Protein AF-K1SP91-F1 (afdb_monomer_lite)

pLDDT: mean 81.52, std 12.77, range [46.69, 94.38]

Structure (mmCIF, N/CA/C/O backbone):
data_AF-K1SP91-F1
#
_entry.id   AF-K1SP91-F1
#
loop_
_atom_site.group_PDB
_atom_site.id
_atom_site.type_symbol
_atom_site.label_atom_id
_atom_site.label_alt_id
_atom_site.label_comp_id
_atom_site.label_asym_id
_atom_site.label_entity_id
_atom_site.label_seq_id
_atom_site.pdbx_PDB_ins_code
_atom_site.Cartn_x
_atom_site.Cartn_y
_atom_site.Cartn_z
_atom_site.occupancy
_atom_site.B_iso_or_equiv
_atom_site.auth_seq_id
_atom_site.auth_comp_id
_atom_site.auth_asym_id
_atom_site.auth_atom_id
_atom_site.pdbx_PDB_model_num
ATOM 1 N N . MET A 1 1 ? -10.640 5.302 20.564 1.00 57.12 1 MET A N 1
ATOM 2 C CA . MET A 1 1 ? -9.658 5.717 19.542 1.00 57.12 1 MET A CA 1
ATOM 3 C C . MET A 1 1 ? -9.469 4.546 18.610 1.00 57.12 1 MET A C 1
ATOM 5 O O . MET A 1 1 ? -8.972 3.514 19.046 1.00 57.12 1 MET A O 1
ATOM 9 N N . GLU A 1 2 ? -9.954 4.666 17.383 1.00 78.12 2 GLU A N 1
ATOM 10 C CA . GLU A 1 2 ? -9.719 3.651 16.358 1.00 78.12 2 GLU A CA 1
ATOM 11 C C . GLU A 1 2 ? -8.239 3.688 15.954 1.00 78.12 2 GLU A C 1
ATOM 13 O O . GLU A 1 2 ? -7.624 4.756 15.920 1.00 78.12 2 GLU A O 1
ATOM 18 N N . LYS A 1 3 ? -7.630 2.518 15.738 1.00 83.81 3 LYS A N 1
ATOM 19 C CA . LYS A 1 3 ? -6.218 2.432 15.354 1.00 83.81 3 LYS A CA 1
ATOM 20 C C . LYS A 1 3 ? -6.095 2.759 13.871 1.00 83.81 3 LYS A C 1
ATOM 22 O O . LYS A 1 3 ? -6.611 2.025 13.038 1.00 83.81 3 LYS A O 1
ATOM 27 N N . GLN A 1 4 ? -5.381 3.833 13.555 1.00 87.62 4 GLN A N 1
ATOM 28 C CA . GLN A 1 4 ? -5.026 4.156 12.178 1.00 87.62 4 GLN A CA 1
ATOM 29 C C . GLN A 1 4 ? -4.022 3.124 11.638 1.00 87.62 4 GLN A C 1
ATOM 31 O O . GLN A 1 4 ? -3.008 2.855 12.286 1.00 87.62 4 GLN A O 1
ATOM 36 N N . LEU A 1 5 ? -4.293 2.574 10.451 1.00 88.31 5 LEU A N 1
ATOM 37 C CA . LEU A 1 5 ? -3.420 1.636 9.743 1.00 88.31 5 LEU A CA 1
ATOM 38 C C . LEU A 1 5 ? -2.805 2.329 8.522 1.00 88.31 5 LEU A C 1
ATOM 40 O O . LEU A 1 5 ? -3.526 2.851 7.677 1.00 88.31 5 LEU A O 1
ATOM 44 N N . ILE A 1 6 ? -1.474 2.333 8.434 1.00 90.69 6 ILE A N 1
ATOM 45 C CA . ILE A 1 6 ? -0.723 2.817 7.269 1.00 90.69 6 ILE A CA 1
ATOM 46 C C . ILE A 1 6 ? 0.165 1.672 6.789 1.00 90.69 6 ILE A C 1
ATOM 48 O O . ILE A 1 6 ? 0.906 1.097 7.586 1.00 90.69 6 ILE A O 1
ATOM 52 N N . ILE A 1 7 ? 0.104 1.360 5.495 1.00 89.75 7 ILE A N 1
ATOM 53 C CA . ILE A 1 7 ? 0.903 0.306 4.865 1.00 89.75 7 ILE A CA 1
ATOM 54 C C . ILE A 1 7 ? 1.782 0.943 3.787 1.00 89.75 7 ILE A C 1
ATOM 56 O O . ILE A 1 7 ? 1.275 1.557 2.852 1.00 89.75 7 ILE A O 1
ATOM 60 N N . SER A 1 8 ? 3.099 0.777 3.912 1.00 91.44 8 SER A N 1
ATOM 61 C CA . SER A 1 8 ? 4.081 1.250 2.930 1.00 91.44 8 SER A CA 1
ATOM 62 C C . SER A 1 8 ? 4.627 0.068 2.136 1.00 91.44 8 SER A C 1
ATOM 64 O O . SER A 1 8 ? 5.229 -0.834 2.716 1.00 91.44 8 SER A O 1
ATOM 66 N N . VAL A 1 9 ? 4.448 0.076 0.813 1.00 88.56 9 VAL A N 1
ATOM 67 C CA . VAL A 1 9 ? 4.884 -1.016 -0.073 1.00 88.56 9 VAL A CA 1
ATOM 68 C C . VAL A 1 9 ? 6.076 -0.559 -0.916 1.00 88.56 9 VAL A C 1
ATOM 70 O O . VAL A 1 9 ? 5.933 0.263 -1.818 1.00 88.56 9 VAL A O 1
ATOM 73 N N . GLY A 1 10 ? 7.261 -1.102 -0.629 1.00 89.50 10 GLY A N 1
ATOM 74 C CA . GLY A 1 10 ? 8.424 -1.002 -1.515 1.00 89.50 10 GLY A CA 1
ATOM 75 C C . GLY A 1 10 ? 8.345 -2.050 -2.626 1.00 89.50 10 GLY A C 1
ATOM 76 O O . GLY A 1 10 ? 7.892 -3.168 -2.384 1.00 89.50 10 GLY A O 1
ATOM 77 N N . ARG A 1 11 ? 8.771 -1.707 -3.845 1.00 90.50 11 ARG A N 1
ATOM 78 C CA . ARG A 1 11 ? 8.771 -2.639 -4.981 1.00 90.50 11 ARG A CA 1
ATOM 79 C C . ARG A 1 11 ? 9.965 -2.424 -5.899 1.00 90.50 11 ARG A C 1
ATOM 81 O O . ARG A 1 11 ? 10.391 -1.289 -6.102 1.00 90.50 11 ARG A O 1
ATOM 88 N N . GLU A 1 12 ? 10.441 -3.509 -6.493 1.00 93.31 12 GLU A N 1
ATOM 89 C CA . GLU A 1 12 ? 11.377 -3.459 -7.614 1.00 93.31 12 GLU A CA 1
ATOM 90 C C . GLU A 1 12 ? 10.610 -3.335 -8.937 1.00 93.31 12 GLU A C 1
ATOM 92 O O . GLU A 1 12 ? 9.421 -3.661 -9.035 1.00 93.31 12 GLU A O 1
ATOM 97 N N . PHE A 1 13 ? 11.275 -2.832 -9.977 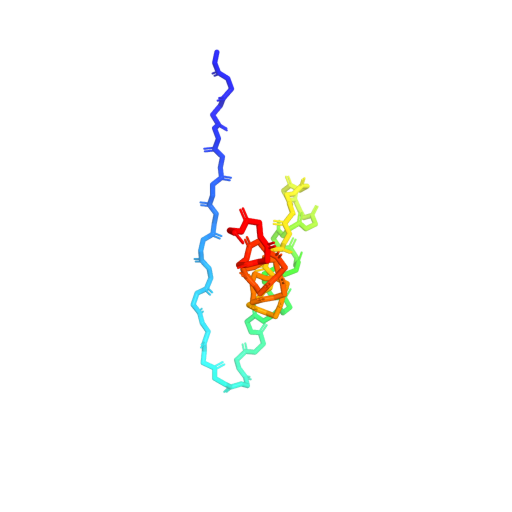1.00 87.56 13 PHE A N 1
ATOM 98 C CA . PHE A 1 13 ? 10.655 -2.728 -11.294 1.00 87.56 13 PHE A CA 1
ATOM 99 C C . PHE A 1 13 ? 10.316 -4.127 -11.829 1.00 87.56 13 PHE A C 1
ATOM 101 O O . PHE A 1 13 ? 11.172 -5.005 -11.867 1.00 87.56 13 PHE A O 1
ATOM 108 N N . GLY A 1 14 ? 9.060 -4.335 -12.229 1.00 91.06 14 GLY A N 1
ATOM 109 C CA . GLY A 1 14 ? 8.577 -5.629 -12.719 1.00 91.06 14 GLY A CA 1
ATOM 110 C C . GLY A 1 14 ? 8.198 -6.647 -11.635 1.00 91.06 14 GLY A C 1
ATOM 111 O O . GLY A 1 14 ? 7.798 -7.752 -11.983 1.00 91.06 14 GLY A O 1
ATOM 112 N N . SER A 1 15 ? 8.245 -6.301 -10.342 1.00 92.12 15 SER A N 1
ATOM 113 C CA . SER A 1 15 ? 7.916 -7.244 -9.256 1.00 92.12 15 SER A CA 1
ATOM 114 C C . SER A 1 15 ? 6.414 -7.463 -9.018 1.00 92.12 15 SER A C 1
ATOM 116 O O . SER A 1 15 ? 6.037 -8.149 -8.071 1.00 92.12 15 SER A O 1
ATOM 118 N N . GLY A 1 16 ? 5.540 -6.817 -9.797 1.00 90.56 16 GLY A N 1
ATOM 119 C CA . GLY A 1 16 ? 4.092 -6.833 -9.549 1.00 90.56 16 GLY A CA 1
ATOM 120 C C . GLY A 1 16 ? 3.671 -6.075 -8.281 1.00 90.56 16 GLY A C 1
ATOM 121 O O . GLY A 1 16 ? 2.537 -6.198 -7.827 1.00 90.56 16 GLY A O 1
ATOM 122 N N . GLY A 1 17 ? 4.549 -5.253 -7.690 1.00 91.38 17 GLY A N 1
ATOM 123 C CA . GLY A 1 17 ? 4.250 -4.568 -6.425 1.00 91.38 17 GLY A CA 1
ATOM 124 C C . GLY A 1 17 ? 3.052 -3.606 -6.474 1.00 91.38 17 GLY A C 1
ATOM 125 O O . GLY A 1 17 ? 2.489 -3.291 -5.432 1.00 91.38 17 GLY A O 1
ATOM 126 N N . HIS A 1 18 ? 2.635 -3.151 -7.663 1.00 89.50 18 HIS A N 1
ATOM 127 C CA . HIS A 1 18 ? 1.383 -2.398 -7.829 1.00 89.50 18 HIS A CA 1
ATOM 128 C C . HIS A 1 18 ? 0.151 -3.257 -7.516 1.00 89.50 18 HIS A C 1
ATOM 130 O O . HIS A 1 18 ? -0.713 -2.833 -6.760 1.00 89.50 18 HIS A O 1
ATOM 136 N N . GLU A 1 19 ? 0.100 -4.479 -8.047 1.00 92.12 19 GLU A N 1
ATOM 137 C CA . GLU A 1 19 ? -1.035 -5.391 -7.876 1.00 92.12 19 GLU A CA 1
ATOM 138 C C . GLU A 1 19 ? -1.188 -5.821 -6.416 1.00 92.12 19 GLU A C 1
ATOM 140 O O . GLU A 1 19 ? -2.302 -5.928 -5.908 1.00 92.12 19 GLU A O 1
ATOM 145 N N . VAL A 1 20 ? -0.063 -6.022 -5.721 1.00 92.50 20 VAL A N 1
ATOM 146 C CA . VAL A 1 20 ? -0.053 -6.325 -4.284 1.00 92.50 20 VAL A CA 1
ATOM 147 C C . VAL A 1 20 ? -0.612 -5.152 -3.480 1.00 92.50 20 VAL A C 1
ATOM 149 O O . VAL A 1 20 ? -1.462 -5.355 -2.619 1.00 92.50 20 VAL A O 1
ATOM 152 N N . ALA A 1 21 ? -0.171 -3.925 -3.771 1.00 91.62 21 ALA A N 1
ATOM 153 C CA . ALA A 1 21 ? -0.658 -2.737 -3.076 1.00 91.62 21 ALA A CA 1
ATOM 154 C C . ALA A 1 21 ? -2.153 -2.481 -3.337 1.00 91.62 21 ALA A C 1
ATOM 156 O O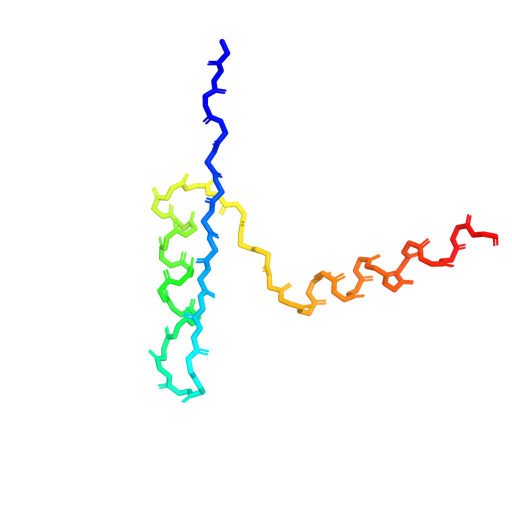 . ALA A 1 21 ? -2.869 -2.106 -2.413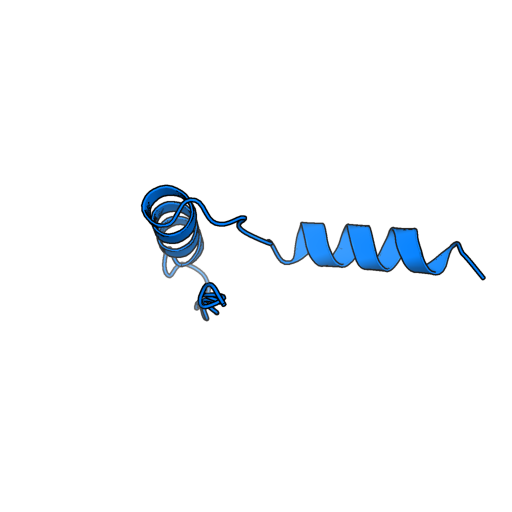 1.00 91.62 21 ALA A O 1
ATOM 157 N N . GLN A 1 22 ? -2.628 -2.742 -4.560 1.00 91.19 22 GLN A N 1
ATOM 158 C CA . GLN A 1 22 ? -4.044 -2.644 -4.915 1.00 91.19 22 GLN A CA 1
ATOM 159 C C . GLN A 1 22 ? -4.890 -3.666 -4.148 1.00 91.19 22 GLN A C 1
ATOM 161 O O . GLN A 1 22 ? -5.846 -3.278 -3.489 1.00 91.19 22 GLN A O 1
ATOM 166 N N . LYS A 1 23 ? -4.488 -4.945 -4.127 1.00 94.38 23 LYS A N 1
ATOM 167 C CA . LYS A 1 23 ? -5.199 -5.971 -3.345 1.00 94.38 23 LYS A CA 1
ATOM 168 C C . LYS A 1 23 ? -5.247 -5.640 -1.856 1.00 94.38 23 LYS A C 1
ATOM 170 O O . LYS A 1 23 ? -6.296 -5.771 -1.247 1.00 94.38 23 LYS A O 1
ATOM 175 N N . LEU A 1 24 ? -4.145 -5.150 -1.283 1.00 93.12 24 LEU A N 1
ATOM 176 C CA . LEU A 1 24 ? -4.133 -4.688 0.109 1.00 93.12 24 LEU A CA 1
ATOM 177 C C . LEU A 1 24 ? -5.109 -3.521 0.325 1.00 93.12 24 LEU A C 1
ATOM 179 O O . LEU A 1 24 ? -5.816 -3.487 1.326 1.00 93.12 24 LEU A O 1
ATOM 183 N N . ALA A 1 25 ? -5.165 -2.566 -0.601 1.00 92.56 25 ALA A N 1
ATOM 184 C CA . ALA A 1 25 ? -6.106 -1.456 -0.517 1.00 92.56 25 ALA A CA 1
ATOM 185 C C . ALA A 1 25 ? -7.568 -1.932 -0.541 1.00 92.56 25 ALA A C 1
ATOM 187 O O . ALA A 1 25 ? -8.355 -1.498 0.299 1.00 92.56 25 ALA A O 1
ATOM 188 N N . ASP A 1 26 ? -7.899 -2.866 -1.437 1.00 92.88 26 ASP A N 1
ATOM 189 C CA . ASP A 1 26 ? -9.233 -3.464 -1.546 1.00 92.88 26 ASP A CA 1
ATOM 190 C C . ASP A 1 26 ? -9.597 -4.300 -0.304 1.00 92.88 26 ASP A C 1
ATOM 192 O O . ASP A 1 26 ? -10.677 -4.126 0.261 1.00 92.88 26 ASP A O 1
ATOM 196 N N . ASP A 1 27 ? -8.677 -5.145 0.174 1.00 94.25 27 ASP A N 1
ATOM 197 C CA . ASP A 1 27 ? -8.893 -6.040 1.320 1.00 94.25 27 ASP A CA 1
ATOM 198 C C . ASP A 1 27 ? -9.091 -5.268 2.634 1.00 94.25 27 ASP A C 1
ATOM 200 O O . ASP A 1 27 ? -9.911 -5.648 3.474 1.00 94.25 27 ASP A O 1
ATOM 204 N N . TYR A 1 28 ? -8.342 -4.177 2.825 1.00 89.88 28 TYR A N 1
ATOM 205 C CA . TYR A 1 28 ? -8.419 -3.345 4.029 1.00 89.88 28 TYR A CA 1
ATOM 206 C C . TYR A 1 28 ? -9.364 -2.141 3.881 1.00 89.88 28 TYR A C 1
ATOM 208 O O . TYR A 1 28 ? -9.570 -1.415 4.855 1.00 89.88 28 TYR A O 1
ATOM 216 N N . GLY A 1 29 ? -9.934 -1.910 2.692 1.00 89.25 29 GLY A N 1
ATOM 217 C CA . GLY A 1 29 ? -10.787 -0.753 2.404 1.00 89.25 29 GLY A CA 1
ATOM 218 C C . GLY A 1 29 ? -10.073 0.594 2.582 1.00 89.25 29 GLY A C 1
ATOM 219 O O . GLY A 1 29 ? -10.697 1.577 2.985 1.00 89.25 29 GLY A O 1
ATOM 220 N N . ILE A 1 30 ? -8.760 0.641 2.335 1.00 88.75 30 ILE A N 1
ATOM 221 C CA . ILE A 1 30 ? -7.922 1.837 2.508 1.00 88.75 30 ILE A CA 1
ATOM 222 C C . ILE A 1 30 ? -7.577 2.464 1.157 1.00 88.75 30 ILE A C 1
ATOM 224 O O . ILE A 1 30 ? -7.424 1.776 0.155 1.00 88.75 30 ILE A O 1
ATOM 228 N N . ALA A 1 31 ? -7.423 3.788 1.117 1.00 85.75 31 ALA A N 1
ATOM 229 C CA . ALA A 1 31 ? -7.044 4.480 -0.110 1.00 85.75 31 ALA A CA 1
ATOM 230 C C . ALA A 1 31 ? -5.600 4.141 -0.521 1.00 85.75 31 ALA A C 1
ATOM 232 O O . ALA A 1 31 ? -4.666 4.299 0.270 1.00 85.75 31 ALA A O 1
ATOM 233 N N . LEU A 1 32 ? -5.413 3.728 -1.778 1.00 86.31 32 LEU A N 1
ATOM 234 C CA . LEU A 1 32 ? -4.096 3.562 -2.383 1.00 86.31 32 LEU A CA 1
ATOM 235 C C . LEU A 1 32 ? -3.605 4.908 -2.927 1.00 86.31 32 LEU A C 1
ATOM 237 O O . LEU A 1 32 ? -4.156 5.441 -3.889 1.00 86.31 32 LEU A O 1
ATOM 241 N N . TYR A 1 33 ? -2.550 5.453 -2.328 1.00 80.88 33 TYR A N 1
ATOM 242 C CA . TYR A 1 33 ? -1.910 6.671 -2.821 1.00 80.88 33 TYR A CA 1
ATOM 243 C C . TYR A 1 33 ? -0.738 6.303 -3.725 1.00 80.88 33 TYR A C 1
A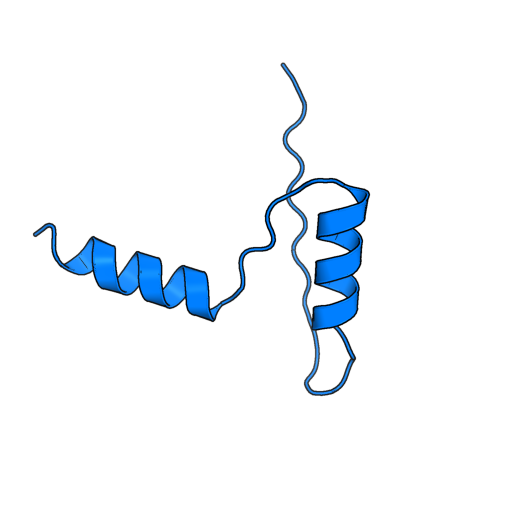TOM 245 O O . TYR A 1 33 ? 0.331 5.931 -3.239 1.00 80.88 33 TYR A O 1
ATOM 253 N N . ASP A 1 34 ? -0.934 6.404 -5.039 1.00 73.12 34 ASP A N 1
ATOM 254 C CA . ASP A 1 34 ? 0.168 6.245 -5.986 1.00 73.12 34 ASP A CA 1
ATOM 255 C C . ASP A 1 34 ? 1.027 7.524 -6.047 1.00 73.12 34 ASP A C 1
ATOM 257 O O . ASP A 1 34 ? 0.598 8.637 -5.714 1.00 73.12 34 ASP A O 1
ATOM 261 N N . HIS A 1 35 ? 2.277 7.356 -6.463 1.00 69.12 35 HIS A N 1
ATOM 262 C CA . HIS A 1 35 ? 3.290 8.399 -6.487 1.00 69.12 35 HIS A CA 1
ATOM 263 C C . HIS A 1 35 ? 2.908 9.552 -7.434 1.00 69.12 35 HIS A C 1
ATOM 265 O O . HIS A 1 35 ? 3.257 10.706 -7.172 1.00 69.12 35 HIS A O 1
ATOM 271 N N . ASP A 1 36 ? 2.156 9.265 -8.501 1.00 67.19 36 ASP A N 1
ATOM 272 C CA . ASP A 1 36 ? 1.646 10.282 -9.428 1.00 67.19 36 ASP A CA 1
ATOM 273 C C . ASP A 1 36 ? 0.536 11.145 -8.812 1.00 67.19 36 ASP A C 1
ATOM 275 O O . ASP A 1 36 ? 0.562 12.369 -8.954 1.00 67.19 36 ASP A O 1
ATOM 279 N N . LEU A 1 37 ? -0.366 10.549 -8.024 1.00 71.69 37 LEU A N 1
ATOM 280 C CA . LEU A 1 37 ? -1.405 11.290 -7.300 1.00 71.69 37 LEU A CA 1
ATOM 281 C C . LEU A 1 37 ? -0.781 12.247 -6.274 1.00 71.69 37 LEU A C 1
ATOM 283 O O . LEU A 1 37 ? -1.160 13.416 -6.188 1.00 71.69 37 LEU A O 1
ATOM 287 N N . LEU A 1 38 ? 0.220 11.774 -5.527 1.00 73.69 38 LEU A N 1
ATOM 288 C CA . LEU A 1 38 ? 0.949 12.599 -4.560 1.00 73.69 38 LEU A CA 1
ATOM 289 C C . LEU A 1 38 ? 1.710 13.744 -5.241 1.00 73.69 38 LEU A C 1
ATOM 291 O O . LEU A 1 38 ? 1.711 14.868 -4.732 1.00 73.69 38 LEU A O 1
ATOM 295 N N . LYS A 1 39 ? 2.315 13.492 -6.410 1.00 72.88 39 LYS A N 1
ATOM 296 C CA . LYS A 1 39 ? 2.956 14.537 -7.223 1.00 72.88 39 LYS A CA 1
ATOM 297 C C . LYS A 1 39 ? 1.958 15.581 -7.708 1.00 72.88 39 LYS A C 1
ATOM 299 O O . LYS A 1 39 ? 2.259 16.769 -7.615 1.00 72.88 39 LYS A O 1
ATOM 304 N N . GLU A 1 40 ? 0.790 15.171 -8.201 1.00 73.56 40 GLU A N 1
ATOM 305 C CA . GLU A 1 40 ? -0.255 16.101 -8.641 1.00 73.56 40 GLU A CA 1
ATOM 306 C C . GLU A 1 40 ? -0.793 16.957 -7.494 1.00 73.56 40 GLU A C 1
ATOM 308 O O . GLU A 1 40 ? -0.948 18.169 -7.655 1.00 73.56 40 GLU A O 1
ATOM 313 N N . ILE A 1 41 ? -1.054 16.354 -6.331 1.00 76.56 41 ILE A N 1
ATOM 314 C CA . ILE A 1 41 ? -1.518 17.080 -5.142 1.00 76.56 41 ILE A CA 1
ATOM 315 C C . ILE A 1 41 ? -0.451 18.084 -4.696 1.00 76.56 41 ILE A C 1
ATOM 317 O O . ILE A 1 41 ? -0.755 19.259 -4.497 1.00 76.56 41 ILE A O 1
ATOM 321 N N . ALA A 1 42 ? 0.813 17.660 -4.616 1.00 75.25 42 ALA A N 1
ATOM 322 C CA . ALA A 1 42 ? 1.921 18.543 -4.263 1.00 75.25 42 ALA A CA 1
ATOM 323 C C . ALA A 1 42 ? 2.124 19.672 -5.288 1.00 75.25 42 ALA A C 1
ATOM 325 O O . ALA A 1 42 ? 2.456 20.797 -4.913 1.00 75.25 42 ALA A O 1
ATOM 326 N N . ALA A 1 43 ? 1.917 19.395 -6.579 1.00 74.12 43 ALA A N 1
ATOM 327 C CA . ALA A 1 43 ? 1.981 20.403 -7.630 1.00 74.12 43 ALA A CA 1
ATOM 328 C C . ALA A 1 43 ? 0.838 21.420 -7.508 1.00 74.12 43 ALA A C 1
ATOM 330 O O . ALA A 1 43 ? 1.092 22.615 -7.612 1.00 74.12 43 ALA A O 1
ATOM 331 N N . LYS A 1 44 ? -0.393 20.969 -7.233 1.00 68.25 44 LYS A N 1
ATOM 332 C CA . LYS A 1 44 ? -1.575 21.833 -7.061 1.00 68.25 44 LYS A CA 1
ATOM 333 C C . LYS A 1 44 ? -1.499 22.688 -5.792 1.00 68.25 44 LYS A C 1
ATOM 335 O O . LYS A 1 44 ? -1.848 23.864 -5.832 1.00 68.25 44 LYS A O 1
ATOM 340 N N . GLU A 1 45 ? -0.984 22.147 -4.689 1.00 64.88 45 GLU A N 1
ATOM 341 C CA . GLU A 1 45 ? -0.842 22.881 -3.419 1.00 64.88 45 GLU A CA 1
ATOM 342 C C . GLU A 1 45 ? 0.250 23.967 -3.472 1.00 64.88 45 GLU A C 1
ATOM 344 O O . GLU A 1 45 ? 0.148 24.976 -2.773 1.00 64.88 45 GLU A O 1
ATOM 349 N N . LYS A 1 46 ? 1.253 23.843 -4.358 1.00 56.97 46 LYS A N 1
ATOM 350 C CA . LYS A 1 46 ? 2.271 24.892 -4.575 1.00 56.97 46 LYS A CA 1
ATOM 351 C C . LYS A 1 46 ? 1.725 26.194 -5.181 1.00 56.97 46 LYS A C 1
ATOM 353 O O . LYS A 1 46 ? 2.447 27.187 -5.168 1.00 56.97 46 LYS A O 1
ATOM 358 N N . PHE A 1 47 ? 0.479 26.222 -5.661 1.00 53.84 47 PHE A N 1
ATOM 359 C CA . PHE A 1 47 ? -0.167 27.424 -6.211 1.00 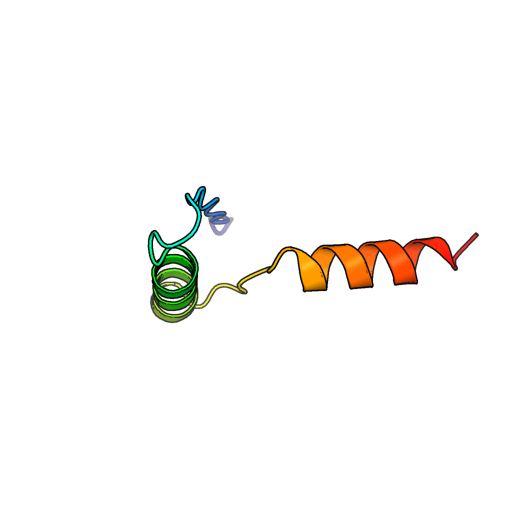53.84 47 PHE A CA 1
ATOM 360 C C . PHE A 1 47 ? -0.960 28.247 -5.181 1.00 53.84 47 PHE A C 1
ATOM 362 O O . PHE A 1 47 ? -1.557 29.255 -5.545 1.00 53.84 47 PHE A O 1
ATOM 369 N N . LYS A 1 48 ? -0.962 27.864 -3.896 1.00 50.16 48 LYS A N 1
ATOM 370 C CA . LYS A 1 48 ? -1.598 28.639 -2.810 1.00 50.16 48 LYS A CA 1
ATOM 371 C C . LYS A 1 48 ? -0.653 29.632 -2.109 1.00 50.16 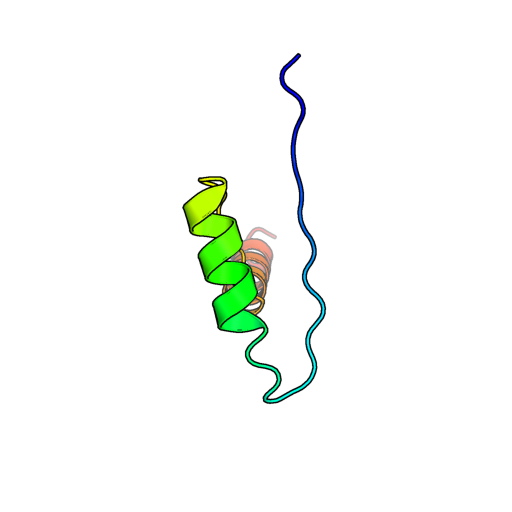48 LYS A C 1
ATOM 373 O O . LYS A 1 48 ? -0.883 29.957 -0.945 1.00 50.16 48 LYS A O 1
ATOM 378 N N . LYS A 1 49 ? 0.411 30.093 -2.774 1.00 46.69 49 LYS A N 1
ATOM 379 C CA . LYS A 1 49 ? 1.313 31.115 -2.223 1.00 46.69 49 LYS A CA 1
ATOM 380 C C . LYS A 1 49 ? 1.122 32.460 -2.904 1.00 46.69 49 LYS A C 1
ATOM 382 O O . LYS A 1 49 ? 1.026 32.459 -4.148 1.00 46.69 49 LYS A O 1
#

InterPro domains:
  IPR027417 P-loop containing nucleoside triphosphate hydrolase [G3DSA:3.40.50.300] (1-49)

Radius of gyration: 13.84 Å; chains: 1; bounding box: 22×38×32 Å

Sequence (49 aa):
MEKQLIISVGREFGSGGHEVAQKLADDYGIALYDHDLLKEIAAKEKFKK

Organism: NCBI:txid408170

Secondary structure (DSSP, 8-state):
-PPP--------TTS-HHHHHHHHHHHHT-----HHHHHHHHHHHTT--

Foldseek 3Di:
DDDDDDDDFDDDVPRCSVVVLVVVCVVVVHDDDDPVNVVVVVVVVVVPD